Protein AF-A0A4Y2WYS4-F1 (afdb_monomer_lite)

Organism: Araneus ventricosus (NCBI:txid182803)

Foldseek 3Di:
DPPVCQDLVNDDDPSNVVVCVVCVVCPPPVNVVVLVVVLVVLVVVLVVVVVVCVVVVHDDDPVQQVLLSVQQSCCCSPVVDHWRSNPDVPTPSNVD

Radius of gyration: 17.09 Å; chains: 1; bounding box: 35×19×51 Å

InterPro domains:
  IPR001128 Cytochrome P450 [PF00067] (5-91)
  IPR002402 Cytochrome P450, E-class, group II [PR00464] (13-33)
  IPR002402 Cytochrome P450, E-class, group II [PR00464] (68-86)
  IPR036396 Cytochrome P450 superfamily [G3DSA:1.10.630.10] (1-96)
  IPR036396 Cytochrome P450 superfamily [SSF48264] (4-93)
  IPR050705 Cytochrome P450 3A [PTHR24302] (2-94)

Secondary structure (DSSP, 8-state):
-TTGGGSTTT--HHHHHHHHHHHGGGGSHHHHHHHHHHHHHHHHHHHHHHHHHHHHT----HHHHHHHHHHHHHHHHHH-----TTT-TT-HHHH-

pLDDT: mean 92.6, std 8.11, range [52.22, 98.12]

Structure (mmCIF, N/CA/C/O backbone):
data_AF-A0A4Y2WYS4-F1
#
_entry.id   AF-A0A4Y2WYS4-F1
#
loop_
_atom_site.group_PDB
_atom_site.id
_atom_site.type_symbol
_atom_site.label_atom_id
_atom_site.label_alt_id
_atom_site.label_comp_id
_atom_site.label_asym_id
_atom_site.label_entity_id
_atom_site.label_seq_id
_atom_site.pdbx_PDB_ins_code
_atom_site.Cartn_x
_atom_site.Cartn_y
_atom_site.Cartn_z
_atom_site.occupancy
_atom_site.B_iso_or_equiv
_atom_site.auth_seq_id
_atom_site.auth_comp_id
_atom_site.auth_asym_id
_atom_site.auth_atom_id
_atom_site.pdbx_PDB_model_num
ATOM 1 N N . MET A 1 1 ? -11.318 6.686 -23.220 1.00 52.22 1 MET A N 1
ATOM 2 C CA . MET A 1 1 ? -10.765 7.363 -22.029 1.00 52.22 1 MET A CA 1
ATOM 3 C C . MET A 1 1 ? -9.251 7.561 -22.195 1.00 52.22 1 MET A C 1
ATOM 5 O O . MET A 1 1 ? -8.471 6.667 -21.892 1.00 52.22 1 MET A O 1
ATOM 9 N N . LYS A 1 2 ? -8.811 8.684 -22.781 1.00 53.44 2 LYS A N 1
ATOM 10 C CA . LYS A 1 2 ? -7.408 9.141 -22.668 1.00 53.44 2 LYS A CA 1
ATOM 11 C C . LYS A 1 2 ? -7.333 9.882 -21.323 1.00 53.44 2 LYS A C 1
ATOM 13 O O . LYS A 1 2 ? -8.260 10.648 -21.080 1.00 53.44 2 LYS A O 1
ATOM 18 N N . PRO A 1 3 ? -6.346 9.637 -20.442 1.00 68.75 3 PRO A N 1
ATOM 19 C CA . PRO A 1 3 ? -5.001 9.101 -20.703 1.00 68.75 3 PRO A CA 1
ATOM 20 C C . PRO A 1 3 ? -4.802 7.586 -20.485 1.00 68.75 3 PRO A C 1
ATOM 22 O O . PRO A 1 3 ? -3.698 7.086 -20.698 1.00 68.75 3 PRO A O 1
ATOM 25 N N . PHE A 1 4 ? -5.837 6.834 -20.102 1.00 79.94 4 PHE A N 1
ATOM 26 C CA . PHE A 1 4 ? -5.710 5.436 -19.660 1.00 79.94 4 PHE A CA 1
ATOM 27 C C . PHE A 1 4 ? -5.063 4.494 -20.691 1.00 79.94 4 PHE A C 1
ATOM 29 O O . PHE A 1 4 ? -4.235 3.651 -20.347 1.00 79.94 4 PHE A O 1
ATOM 36 N N . ASN A 1 5 ? -5.347 4.699 -21.979 1.00 87.56 5 ASN A N 1
ATOM 37 C CA . ASN A 1 5 ? -4.784 3.898 -23.071 1.00 87.56 5 ASN A CA 1
ATOM 38 C C . ASN A 1 5 ? -3.264 4.072 -23.279 1.00 87.56 5 ASN A C 1
ATOM 40 O O . ASN A 1 5 ? -2.677 3.343 -24.075 1.00 87.56 5 ASN A O 1
ATOM 44 N N . LYS A 1 6 ? -2.629 5.044 -22.609 1.00 88.62 6 LYS A N 1
ATOM 45 C CA . LYS A 1 6 ? -1.172 5.258 -22.629 1.00 88.62 6 LYS A CA 1
ATOM 46 C C . LYS A 1 6 ? -0.466 4.756 -21.361 1.00 88.62 6 LYS A C 1
ATOM 48 O O . LYS A 1 6 ? 0.738 4.956 -21.228 1.00 88.62 6 LYS A O 1
ATOM 53 N N . THR A 1 7 ? -1.184 4.121 -20.436 1.00 93.50 7 THR A N 1
ATOM 54 C CA . THR A 1 7 ? -0.608 3.532 -19.215 1.00 93.50 7 THR A CA 1
ATOM 55 C C . THR A 1 7 ? 0.104 2.214 -19.511 1.00 93.50 7 THR A C 1
ATOM 57 O O . THR A 1 7 ? -0.226 1.527 -20.478 1.00 93.50 7 THR A O 1
ATOM 60 N N . VAL A 1 8 ? 1.047 1.810 -18.651 1.00 94.31 8 VAL A N 1
ATOM 61 C CA . VAL A 1 8 ? 1.787 0.540 -18.802 1.00 94.31 8 VAL A CA 1
ATOM 62 C C . VAL A 1 8 ? 0.870 -0.687 -18.892 1.00 94.31 8 VAL A C 1
ATOM 64 O O . VAL A 1 8 ? 1.230 -1.664 -19.534 1.00 94.31 8 VAL A O 1
ATOM 67 N N . VAL A 1 9 ? -0.332 -0.619 -18.314 1.00 93.75 9 VAL A N 1
ATOM 68 C CA . VAL A 1 9 ? -1.329 -1.701 -18.349 1.00 93.75 9 VAL A CA 1
ATOM 69 C C . VAL A 1 9 ? -1.946 -1.872 -19.747 1.00 93.75 9 VAL A C 1
ATOM 71 O O . VAL A 1 9 ? -2.346 -2.973 -20.106 1.00 93.75 9 VAL A O 1
ATOM 74 N N . HIS A 1 10 ? -2.003 -0.803 -20.551 1.00 94.44 10 HIS A N 1
ATOM 75 C CA . HIS A 1 10 ? -2.660 -0.793 -21.868 1.00 94.44 10 HIS A CA 1
ATOM 76 C C . HIS A 1 10 ? -1.698 -0.747 -23.055 1.00 94.44 10 HIS A C 1
ATOM 78 O O . HIS A 1 10 ? -2.087 -1.085 -24.176 1.00 94.44 10 HIS A O 1
ATOM 84 N N . LEU A 1 11 ? -0.461 -0.293 -22.840 1.00 95.38 11 LEU A N 1
ATOM 85 C CA . LEU A 1 11 ? 0.560 -0.272 -23.881 1.00 95.38 11 LEU A CA 1
ATOM 86 C C . LEU A 1 11 ? 0.867 -1.692 -24.375 1.00 95.38 11 LEU A C 1
ATOM 88 O O . LEU A 1 11 ? 0.780 -2.658 -23.621 1.00 95.38 11 LEU A O 1
ATOM 92 N N . LYS A 1 12 ? 1.292 -1.802 -25.639 1.00 95.06 12 LYS A N 1
ATOM 93 C CA . LYS A 1 12 ? 1.672 -3.070 -26.280 1.00 95.06 12 LYS A CA 1
ATOM 94 C C . LYS A 1 12 ? 3.083 -3.019 -26.867 1.00 95.06 12 LYS A C 1
ATOM 96 O O . LYS A 1 12 ? 3.668 -1.941 -27.030 1.00 95.06 12 LYS A O 1
ATOM 101 N N . ASP A 1 13 ? 3.611 -4.203 -27.164 1.00 96.06 13 ASP A N 1
ATOM 102 C CA . ASP A 1 13 ? 4.829 -4.435 -27.944 1.00 96.06 13 ASP A CA 1
ATOM 103 C C . ASP A 1 13 ? 6.039 -3.616 -27.459 1.00 96.06 13 ASP A C 1
ATOM 105 O O . ASP A 1 13 ? 6.352 -3.562 -26.264 1.00 96.06 13 ASP A O 1
ATOM 109 N N . LYS A 1 14 ? 6.739 -2.958 -28.392 1.00 97.19 14 LYS A N 1
ATOM 110 C CA . LYS A 1 14 ? 7.938 -2.162 -28.119 1.00 97.19 14 LYS A CA 1
ATOM 111 C C . LYS A 1 14 ? 7.671 -1.062 -27.093 1.00 97.19 14 LYS A C 1
ATOM 113 O O . LYS A 1 14 ? 8.470 -0.882 -26.177 1.00 97.19 14 LYS A O 1
ATOM 118 N N . ARG A 1 15 ? 6.535 -0.364 -27.197 1.00 95.44 15 ARG A N 1
ATOM 119 C CA . ARG A 1 15 ? 6.238 0.764 -26.308 1.00 95.44 15 ARG A CA 1
ATOM 120 C C . ARG A 1 15 ? 5.973 0.311 -24.875 1.00 95.44 15 ARG A C 1
ATOM 122 O O . ARG A 1 15 ? 6.418 0.967 -23.936 1.00 95.44 15 ARG A O 1
ATOM 129 N N . TRP A 1 16 ? 5.290 -0.818 -24.704 1.00 96.50 16 TRP A N 1
ATOM 130 C CA . TRP A 1 16 ? 5.140 -1.448 -23.395 1.00 96.50 16 TRP A CA 1
ATOM 131 C C . TRP A 1 16 ? 6.490 -1.840 -22.802 1.00 96.50 16 TRP A C 1
ATOM 133 O O . TRP A 1 16 ? 6.758 -1.529 -21.643 1.00 96.50 16 TRP A O 1
ATOM 143 N N . LYS A 1 17 ? 7.361 -2.466 -23.605 1.00 97.25 17 LYS A N 1
ATOM 144 C CA . LYS A 1 17 ? 8.688 -2.905 -23.155 1.00 97.25 17 LYS A CA 1
ATOM 145 C C . LYS A 1 17 ? 9.541 -1.726 -22.685 1.00 97.25 17 LYS A C 1
ATOM 147 O O . LYS A 1 17 ? 10.152 -1.815 -21.624 1.00 97.25 17 LYS A O 1
ATOM 152 N N . GLU A 1 18 ? 9.534 -0.619 -23.427 1.00 96.69 18 GLU A N 1
ATOM 153 C CA . GLU A 1 18 ? 10.224 0.624 -23.054 1.00 96.69 18 GLU A CA 1
ATOM 154 C C . GLU A 1 18 ? 9.731 1.172 -21.708 1.00 96.69 18 GLU A C 1
ATOM 156 O O . GLU A 1 18 ? 10.523 1.368 -20.787 1.00 96.69 18 GLU A O 1
ATOM 161 N N . VAL A 1 19 ? 8.416 1.379 -21.561 1.00 96.06 19 VAL A N 1
ATOM 162 C CA . VAL A 1 19 ? 7.840 1.956 -20.335 1.00 96.06 19 VAL A CA 1
ATOM 163 C C . VAL A 1 19 ? 8.010 1.013 -19.143 1.00 96.06 19 VAL A C 1
ATOM 165 O O . VAL A 1 19 ? 8.372 1.454 -18.054 1.00 96.06 19 VAL A O 1
ATOM 168 N N . ARG A 1 20 ? 7.818 -0.298 -19.332 1.00 96.12 20 ARG A N 1
ATOM 169 C CA . ARG A 1 20 ? 8.022 -1.291 -18.271 1.00 96.12 20 ARG A CA 1
ATOM 170 C C . ARG A 1 20 ? 9.480 -1.336 -17.820 1.00 96.12 20 ARG A C 1
ATOM 172 O O . ARG A 1 20 ? 9.727 -1.399 -16.617 1.00 96.12 20 ARG A O 1
ATOM 179 N N . SER A 1 21 ? 10.434 -1.274 -18.750 1.00 97.00 21 SER A N 1
ATOM 180 C CA . SER A 1 21 ? 11.864 -1.240 -18.418 1.00 97.00 21 SER A CA 1
ATOM 181 C C . SER A 1 21 ? 12.225 -0.025 -17.565 1.00 97.00 21 SER A C 1
ATOM 183 O O . SER A 1 21 ? 13.084 -0.134 -16.697 1.00 97.00 21 SER A O 1
ATOM 185 N N . PHE A 1 22 ? 11.559 1.110 -17.784 1.00 95.50 22 PHE A N 1
ATOM 186 C CA . PHE A 1 22 ? 11.749 2.315 -16.981 1.00 95.50 22 PHE A CA 1
ATOM 187 C C . PHE A 1 22 ? 11.132 2.207 -15.575 1.00 95.50 22 PHE A C 1
ATOM 189 O O . PHE A 1 22 ? 11.728 2.679 -14.614 1.00 95.50 22 PHE A O 1
ATOM 196 N N . LEU A 1 23 ? 9.964 1.568 -15.432 1.00 95.06 23 LEU A N 1
ATOM 197 C CA . LEU A 1 23 ? 9.255 1.450 -14.145 1.00 95.06 23 LEU A CA 1
ATOM 198 C C . LEU A 1 23 ? 9.774 0.323 -13.241 1.00 95.06 23 LEU A C 1
ATOM 200 O O . LEU A 1 23 ? 9.680 0.418 -12.021 1.00 95.06 23 LEU A O 1
ATOM 204 N N . SER A 1 24 ? 10.310 -0.753 -13.822 1.00 95.44 24 SER A N 1
ATOM 205 C CA . SER A 1 24 ? 10.720 -1.952 -13.071 1.00 95.44 24 SER A CA 1
ATOM 206 C C . SER A 1 24 ? 11.737 -1.676 -11.945 1.00 95.44 24 SER A C 1
ATOM 208 O O . SER A 1 24 ? 11.568 -2.241 -10.864 1.00 95.44 24 SER A O 1
ATOM 210 N N . PRO A 1 25 ? 12.747 -0.793 -12.113 1.00 95.50 25 PRO A N 1
ATOM 211 C CA . PRO A 1 25 ? 13.706 -0.484 -11.049 1.00 95.50 25 PRO A CA 1
ATOM 212 C C . PRO A 1 25 ? 13.076 0.121 -9.783 1.00 95.50 25 PRO A C 1
ATOM 214 O O . PRO A 1 25 ? 13.611 -0.071 -8.686 1.00 95.50 25 PRO A O 1
ATOM 217 N N . THR A 1 26 ? 11.934 0.809 -9.909 1.00 94.00 26 THR A N 1
ATOM 218 C CA . THR A 1 26 ? 11.197 1.408 -8.781 1.00 94.00 26 THR A CA 1
ATOM 219 C C . THR A 1 26 ? 10.700 0.355 -7.792 1.00 94.00 26 THR A C 1
ATOM 221 O O . THR A 1 26 ? 10.616 0.633 -6.601 1.00 94.00 26 THR A O 1
ATOM 224 N N . PHE A 1 27 ? 10.454 -0.870 -8.260 1.00 94.00 27 PHE A N 1
ATOM 225 C CA . PHE A 1 27 ? 9.999 -2.002 -7.447 1.00 94.00 27 PHE A CA 1
ATOM 226 C C . PHE A 1 27 ? 11.114 -3.022 -7.181 1.00 94.00 27 PHE A C 1
ATOM 228 O O . PHE A 1 27 ? 10.853 -4.194 -6.919 1.00 94.00 27 PHE A O 1
ATOM 235 N N . SER A 1 28 ? 12.379 -2.601 -7.263 1.00 96.44 28 SER A N 1
ATOM 236 C CA . SER A 1 28 ? 13.501 -3.450 -6.854 1.00 96.44 28 SER A CA 1
ATOM 237 C C . SER A 1 28 ? 13.436 -3.767 -5.350 1.00 96.44 28 SER A C 1
ATOM 239 O O . SER A 1 28 ? 12.924 -2.952 -4.578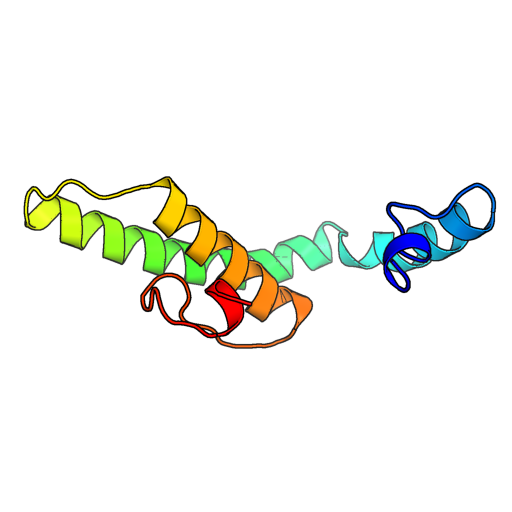 1.00 96.44 28 SER A O 1
ATOM 241 N N . PRO A 1 29 ? 14.013 -4.893 -4.888 1.00 96.62 29 PRO A N 1
ATOM 242 C CA . PRO A 1 29 ? 14.000 -5.254 -3.468 1.00 96.62 29 PRO A CA 1
ATOM 243 C C . PRO A 1 29 ? 14.543 -4.152 -2.548 1.00 96.62 29 PRO A C 1
ATOM 245 O O . PRO A 1 29 ? 13.993 -3.911 -1.478 1.00 96.62 29 PRO A O 1
ATOM 248 N N . GLY A 1 30 ? 15.584 -3.430 -2.982 1.00 96.25 30 GLY A N 1
ATOM 249 C CA . GLY A 1 30 ? 16.138 -2.305 -2.226 1.00 96.25 30 GLY A CA 1
ATOM 250 C C . GLY A 1 30 ? 15.162 -1.135 -2.087 1.00 96.25 30 GLY A C 1
ATOM 251 O O . GLY A 1 30 ? 15.071 -0.549 -1.014 1.00 96.25 30 GLY A O 1
ATOM 252 N N . LYS A 1 31 ? 14.394 -0.816 -3.137 1.00 94.62 31 LYS A N 1
ATOM 253 C CA . LYS A 1 31 ? 13.364 0.233 -3.085 1.00 94.62 31 LYS A CA 1
ATOM 254 C C . LYS A 1 31 ? 12.152 -0.199 -2.264 1.00 94.62 31 LYS A C 1
ATOM 256 O O . LYS A 1 31 ? 11.680 0.591 -1.456 1.00 94.62 31 LYS A O 1
ATOM 261 N N . LEU A 1 32 ? 11.715 -1.452 -2.397 1.00 95.88 32 LEU A N 1
ATOM 262 C CA . LEU A 1 32 ? 10.636 -2.009 -1.577 1.00 95.88 32 LEU A CA 1
ATOM 263 C C . LEU A 1 32 ? 10.992 -1.996 -0.089 1.00 95.88 32 LEU A C 1
ATOM 265 O O . LEU A 1 32 ? 10.162 -1.606 0.723 1.00 95.88 32 LEU A O 1
ATOM 269 N N . LYS A 1 33 ? 12.240 -2.327 0.265 1.00 96.06 33 LYS A N 1
ATOM 270 C CA . LYS A 1 33 ? 12.712 -2.252 1.654 1.00 96.06 33 LYS A CA 1
ATOM 271 C C . LYS A 1 33 ? 12.619 -0.835 2.231 1.00 96.06 33 LYS A C 1
ATOM 273 O O . LYS A 1 33 ? 12.286 -0.686 3.397 1.00 96.06 33 LYS A O 1
ATOM 278 N N . LEU A 1 34 ? 12.877 0.200 1.426 1.00 92.31 34 LEU A N 1
ATOM 279 C CA . LEU A 1 34 ? 12.700 1.596 1.851 1.00 92.31 34 LEU A CA 1
ATOM 280 C C . LEU A 1 34 ? 11.221 1.970 2.035 1.00 92.31 34 LEU A C 1
ATOM 282 O O . LEU A 1 34 ? 10.905 2.815 2.865 1.00 92.31 34 LEU A O 1
ATOM 286 N N . MET A 1 35 ? 10.316 1.349 1.274 1.00 96.31 35 MET A N 1
ATOM 287 C CA . MET A 1 35 ? 8.869 1.550 1.415 1.00 96.31 35 MET A CA 1
ATOM 288 C C . MET A 1 35 ? 8.299 0.818 2.636 1.00 96.31 35 MET A C 1
ATOM 290 O O . MET A 1 35 ? 7.289 1.255 3.177 1.00 96.31 35 MET A O 1
ATOM 294 N N . THR A 1 36 ? 8.936 -0.265 3.099 1.00 96.31 36 THR A N 1
ATOM 295 C CA . THR A 1 36 ? 8.475 -1.063 4.247 1.00 96.31 36 THR A CA 1
ATOM 296 C C . THR A 1 36 ? 8.235 -0.216 5.495 1.00 96.31 36 THR A C 1
ATOM 298 O O . THR A 1 36 ? 7.215 -0.399 6.150 1.00 96.31 36 THR A O 1
ATOM 301 N N . ASP A 1 37 ? 9.101 0.756 5.789 1.00 94.62 37 ASP A N 1
ATOM 302 C CA . ASP A 1 37 ? 8.925 1.636 6.952 1.00 94.62 37 ASP A CA 1
ATOM 303 C C . ASP A 1 37 ? 7.658 2.498 6.851 1.00 94.62 37 ASP A C 1
ATOM 305 O O . ASP A 1 37 ? 7.014 2.781 7.860 1.00 94.62 37 ASP A O 1
ATOM 309 N N . ILE A 1 38 ? 7.290 2.920 5.638 1.00 95.50 38 ILE A N 1
ATOM 310 C CA . ILE A 1 38 ? 6.054 3.669 5.385 1.00 95.50 38 ILE A CA 1
ATOM 311 C C . ILE A 1 38 ? 4.856 2.738 5.562 1.00 95.50 38 ILE A C 1
ATOM 313 O O . ILE A 1 38 ? 3.922 3.083 6.280 1.00 95.50 38 ILE A O 1
ATOM 317 N N . VAL A 1 39 ? 4.906 1.547 4.958 1.00 96.94 39 VAL A N 1
ATOM 318 C CA . VAL A 1 39 ? 3.835 0.545 5.057 1.00 96.94 39 VAL A CA 1
ATOM 319 C C . VAL A 1 39 ? 3.565 0.179 6.513 1.00 96.94 39 VAL A C 1
ATOM 321 O O . VAL A 1 39 ? 2.417 0.239 6.939 1.00 96.94 39 VAL A O 1
ATOM 324 N N . ASN A 1 40 ? 4.608 -0.121 7.290 1.00 97.62 40 ASN A N 1
ATOM 325 C CA . ASN A 1 40 ? 4.476 -0.487 8.700 1.00 97.62 40 ASN A CA 1
ATOM 326 C C . ASN A 1 40 ? 3.778 0.614 9.503 1.00 97.62 40 ASN A C 1
ATOM 328 O O . ASN A 1 40 ? 2.807 0.328 10.187 1.00 97.62 40 ASN A O 1
ATOM 332 N N . LYS A 1 41 ? 4.168 1.883 9.321 1.00 96.62 41 LYS A N 1
ATOM 333 C CA . LYS A 1 41 ? 3.503 3.011 9.998 1.00 96.62 41 LYS A CA 1
ATOM 334 C C . LYS A 1 41 ? 2.017 3.120 9.662 1.00 96.62 41 LYS A C 1
ATOM 336 O O . LYS A 1 41 ? 1.234 3.531 10.510 1.00 96.62 41 LYS A O 1
ATOM 341 N N . LYS A 1 42 ? 1.616 2.810 8.423 1.00 97.31 42 LYS A N 1
ATOM 342 C CA . LYS A 1 42 ? 0.193 2.816 8.047 1.00 97.31 42 LYS A CA 1
ATOM 343 C C . LYS A 1 42 ? -0.549 1.618 8.635 1.00 97.31 42 LYS A C 1
ATOM 345 O O . LYS A 1 42 ? -1.689 1.787 9.046 1.00 97.31 42 LYS A O 1
ATOM 350 N N . VAL A 1 43 ? 0.101 0.457 8.713 1.00 97.88 43 VAL A N 1
ATOM 351 C CA . VAL A 1 43 ? -0.443 -0.741 9.368 1.00 97.88 43 VAL A CA 1
ATOM 352 C C . VAL A 1 43 ? -0.611 -0.524 10.871 1.00 97.88 43 VAL A C 1
ATOM 354 O O . VAL A 1 43 ? -1.634 -0.931 11.407 1.00 97.88 43 VAL A O 1
ATOM 357 N N . ASP A 1 44 ? 0.322 0.158 11.539 1.00 98.12 44 ASP A N 1
ATOM 358 C CA . ASP A 1 44 ? 0.198 0.493 12.964 1.00 98.12 44 ASP A CA 1
ATOM 359 C C . ASP A 1 44 ? -1.094 1.294 13.229 1.00 98.12 44 ASP A C 1
ATOM 361 O O . ASP A 1 44 ? -1.858 0.958 14.129 1.00 98.12 44 ASP A O 1
ATOM 365 N N . ILE A 1 45 ? -1.419 2.267 12.366 1.00 97.00 45 ILE A N 1
ATOM 366 C CA . ILE A 1 45 ? -2.690 3.016 12.427 1.00 97.00 45 ILE A CA 1
ATOM 367 C C . ILE A 1 45 ? -3.897 2.083 12.241 1.00 97.00 45 ILE A C 1
ATOM 369 O O . ILE A 1 45 ? -4.889 2.200 12.961 1.00 97.00 45 ILE A O 1
ATOM 373 N N . THR A 1 46 ? -3.825 1.139 11.297 1.00 97.50 46 THR A N 1
ATOM 374 C CA . THR A 1 46 ? -4.886 0.139 11.102 1.00 97.50 46 THR A CA 1
ATOM 375 C C . THR A 1 46 ? -5.105 -0.678 12.373 1.00 97.50 46 THR A C 1
ATOM 377 O O . THR A 1 46 ? -6.249 -0.879 12.780 1.00 97.50 46 THR A O 1
ATOM 380 N N . LEU A 1 47 ? -4.025 -1.142 13.008 1.00 97.81 47 LEU A N 1
ATOM 381 C CA . LEU A 1 47 ? -4.087 -1.933 14.236 1.00 97.81 47 LEU A CA 1
ATOM 382 C C . LEU A 1 47 ? -4.709 -1.132 15.384 1.00 97.81 47 LEU A C 1
ATOM 384 O O . LEU A 1 47 ? -5.598 -1.654 16.053 1.00 97.81 47 LEU A O 1
ATOM 388 N N . ASP A 1 48 ? -4.340 0.142 15.538 1.00 97.62 48 ASP A N 1
ATOM 389 C CA . ASP A 1 48 ? -4.938 1.039 16.533 1.00 97.62 48 ASP A CA 1
ATOM 390 C C . ASP A 1 48 ? -6.455 1.208 16.323 1.00 97.62 48 ASP A C 1
ATOM 392 O O . ASP A 1 48 ? -7.227 1.279 17.283 1.00 97.62 48 ASP A O 1
ATOM 396 N N . ILE A 1 49 ? -6.916 1.291 15.069 1.00 96.44 49 ILE A N 1
ATOM 397 C CA . ILE A 1 49 ? -8.349 1.387 14.741 1.00 96.44 49 ILE A CA 1
ATOM 398 C C . ILE A 1 49 ? -9.071 0.078 15.077 1.00 96.44 49 ILE A C 1
ATOM 400 O O . ILE A 1 49 ? -10.127 0.104 15.716 1.00 96.44 49 ILE A O 1
ATOM 404 N N . VAL A 1 50 ? -8.497 -1.066 14.693 1.00 97.19 50 VAL A N 1
ATOM 405 C CA . VAL A 1 50 ? -9.060 -2.390 15.001 1.00 97.19 50 VAL A CA 1
ATOM 406 C C . VAL A 1 50 ? -9.154 -2.599 16.511 1.00 97.19 50 VAL A C 1
ATOM 408 O O . VAL A 1 50 ? -10.187 -3.055 17.001 1.00 97.19 50 VAL A O 1
ATOM 411 N N . GLU A 1 51 ? -8.119 -2.222 17.264 1.00 97.81 51 GLU A N 1
ATOM 412 C CA . GLU A 1 51 ? -8.118 -2.322 18.722 1.00 97.81 51 GLU A CA 1
ATOM 413 C C . GLU A 1 51 ? -9.231 -1.466 19.344 1.00 97.81 51 GLU A C 1
ATOM 415 O O . GLU A 1 51 ? -9.968 -1.948 20.207 1.00 97.81 51 GLU A O 1
ATOM 420 N N . LYS A 1 52 ? -9.436 -0.232 18.862 1.00 96.62 52 LYS A N 1
ATOM 421 C CA . LYS A 1 52 ? -10.533 0.638 19.328 1.00 96.62 52 LYS A CA 1
ATOM 422 C C . LYS A 1 52 ? -11.912 0.018 19.096 1.00 96.62 52 LYS A C 1
ATOM 424 O O . LYS A 1 52 ? -12.769 0.128 19.972 1.00 96.62 52 LYS A O 1
ATOM 429 N N . HIS A 1 53 ? -12.144 -0.625 17.952 1.00 96.38 53 HIS A N 1
ATOM 430 C CA . HIS A 1 53 ? -13.407 -1.327 17.700 1.00 96.38 53 HIS A CA 1
ATOM 431 C C . HIS A 1 53 ? -13.567 -2.559 18.595 1.00 96.38 53 HIS A C 1
ATOM 433 O O . HIS A 1 53 ? -14.637 -2.766 19.169 1.00 96.38 53 HIS A O 1
ATOM 439 N N . ALA A 1 54 ? -12.494 -3.333 18.783 1.00 97.19 54 ALA A N 1
ATOM 440 C CA . ALA A 1 54 ? -12.497 -4.504 19.655 1.00 97.19 54 ALA A CA 1
ATOM 441 C C . ALA A 1 54 ? -12.809 -4.135 21.116 1.00 97.19 54 ALA A C 1
ATOM 443 O O . ALA A 1 54 ? -13.651 -4.774 21.744 1.00 97.19 54 ALA A O 1
ATOM 444 N N . GLN A 1 55 ? -12.204 -3.064 21.640 1.00 97.94 55 GLN A N 1
ATOM 445 C CA . GLN A 1 55 ? -12.455 -2.565 23.000 1.00 97.94 55 GLN A CA 1
ATOM 446 C C . GLN A 1 55 ? -13.912 -2.133 23.219 1.00 97.94 55 GLN A C 1
ATOM 448 O O . GLN A 1 55 ? -14.436 -2.264 24.325 1.00 97.94 55 GLN A O 1
ATOM 453 N N . LYS A 1 56 ? -14.579 -1.634 22.174 1.00 97.44 56 LYS A N 1
ATOM 454 C CA . LYS A 1 56 ? -15.996 -1.244 22.215 1.00 97.44 56 LYS A CA 1
ATOM 455 C C . LYS A 1 56 ? -16.954 -2.393 21.896 1.00 97.44 56 LYS A C 1
ATOM 457 O O . LYS A 1 56 ? -18.164 -2.210 22.003 1.00 97.44 56 LYS A O 1
ATOM 462 N N . ASN A 1 57 ? -16.429 -3.560 21.516 1.00 96.69 57 ASN A N 1
ATOM 463 C CA . ASN A 1 57 ? -17.201 -4.685 20.993 1.00 96.69 57 ASN A CA 1
ATOM 464 C C . ASN A 1 57 ? -18.110 -4.272 19.814 1.00 96.69 57 ASN A C 1
ATOM 466 O O . ASN A 1 57 ? -19.266 -4.686 19.717 1.00 96.69 57 ASN A O 1
ATOM 470 N N . GLU A 1 58 ? -17.585 -3.407 18.941 1.00 96.88 58 GLU A N 1
ATOM 471 C CA . GLU A 1 58 ? -18.284 -2.870 17.773 1.00 96.88 58 GLU A CA 1
ATOM 472 C C . GLU A 1 58 ? -17.922 -3.656 16.511 1.00 96.88 58 GLU A C 1
ATOM 474 O O . GLU A 1 58 ? -16.752 -3.926 16.234 1.00 96.88 58 GLU A O 1
ATOM 479 N N . MET A 1 59 ? -18.936 -3.974 15.706 1.00 95.44 59 MET A N 1
ATOM 480 C CA . MET A 1 59 ? -18.728 -4.470 14.348 1.00 95.44 59 MET A CA 1
ATOM 481 C C . MET A 1 59 ? -18.331 -3.306 13.439 1.00 95.44 59 MET A C 1
ATOM 483 O O . MET A 1 59 ? -18.887 -2.214 13.543 1.00 95.44 59 MET A O 1
ATOM 487 N N . PHE A 1 60 ? -17.410 -3.560 12.517 1.00 94.00 60 PHE A N 1
ATOM 488 C CA . PHE A 1 60 ? -16.971 -2.597 11.511 1.00 94.00 60 PHE A CA 1
ATOM 489 C C . PHE A 1 60 ? -16.741 -3.303 10.173 1.00 94.00 60 PHE A C 1
ATOM 491 O O . PHE A 1 60 ? -16.580 -4.526 10.128 1.00 94.00 60 PHE A O 1
ATOM 498 N N . ASP A 1 61 ? -16.735 -2.537 9.082 1.00 93.56 61 ASP A N 1
ATOM 499 C CA . ASP A 1 61 ? -16.416 -3.066 7.759 1.00 93.56 61 ASP A CA 1
ATOM 500 C C . ASP A 1 61 ? -14.895 -3.091 7.547 1.00 93.56 61 ASP A C 1
ATOM 502 O O . ASP A 1 61 ? -14.227 -2.058 7.454 1.00 93.56 61 ASP A O 1
ATOM 506 N N . LEU A 1 62 ? -14.335 -4.298 7.459 1.00 93.50 62 LEU A N 1
ATOM 507 C CA . LEU A 1 62 ? -12.915 -4.494 7.181 1.00 93.50 62 LEU A CA 1
ATOM 508 C C . LEU A 1 62 ? -12.527 -3.987 5.785 1.00 93.50 62 LEU A C 1
ATOM 510 O O . LEU A 1 62 ? -11.396 -3.546 5.586 1.00 93.50 62 LEU A O 1
ATOM 514 N N . TYR A 1 63 ? -13.437 -4.065 4.813 1.00 93.38 63 TYR A N 1
ATOM 515 C CA . TYR A 1 63 ? -13.160 -3.668 3.440 1.00 93.38 63 TYR A CA 1
ATOM 516 C C . TYR A 1 63 ? -12.911 -2.161 3.340 1.00 93.38 63 TYR A C 1
ATOM 518 O O . TYR A 1 63 ? -11.926 -1.757 2.721 1.00 93.38 63 TYR A O 1
ATOM 526 N N . GLU A 1 64 ? -13.727 -1.345 4.012 1.00 92.00 64 GLU A N 1
ATOM 527 C CA . GLU A 1 64 ? -13.535 0.110 4.086 1.00 92.00 64 GLU A CA 1
ATOM 528 C C . GLU A 1 64 ? -12.192 0.468 4.738 1.00 92.00 64 GLU A C 1
ATOM 530 O O . GLU A 1 64 ? -11.424 1.270 4.201 1.00 92.00 64 GLU 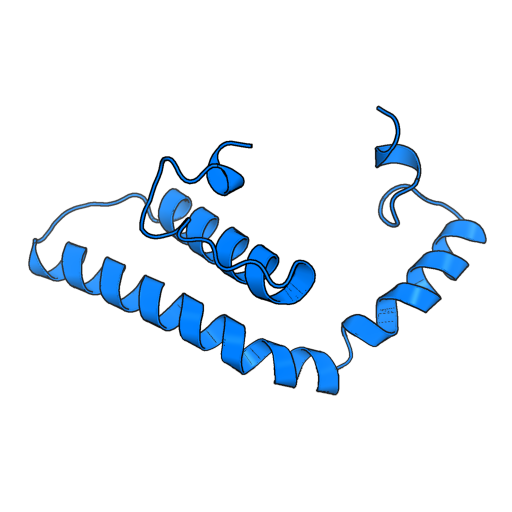A O 1
ATOM 535 N N . LEU A 1 65 ? -11.848 -0.194 5.847 1.00 94.62 65 LEU A N 1
ATOM 536 C CA . LEU A 1 65 ? -10.582 0.042 6.539 1.00 94.62 65 LEU A CA 1
ATOM 537 C C . LEU A 1 65 ? -9.366 -0.312 5.665 1.00 94.62 65 LEU A C 1
ATOM 539 O O . LEU A 1 65 ? -8.405 0.455 5.579 1.00 94.62 65 LEU A O 1
ATOM 543 N N . VAL A 1 66 ? -9.406 -1.457 4.975 1.00 94.62 66 VAL A N 1
ATOM 544 C CA . VAL A 1 66 ? -8.312 -1.903 4.096 1.00 94.62 66 VAL A CA 1
ATOM 545 C C . VAL A 1 66 ? -8.197 -1.028 2.844 1.00 94.62 66 VAL A C 1
ATOM 547 O O . VAL A 1 66 ? -7.081 -0.808 2.360 1.00 94.62 66 VAL A O 1
ATOM 550 N N . GLN A 1 67 ? -9.304 -0.482 2.328 1.00 95.06 67 GLN A N 1
ATOM 551 C CA . GLN A 1 67 ? -9.253 0.534 1.273 1.00 95.06 67 GLN A CA 1
ATOM 552 C C . GLN A 1 67 ? -8.507 1.785 1.744 1.00 95.06 67 GLN A C 1
ATOM 554 O O . GLN A 1 67 ? -7.578 2.223 1.060 1.00 95.06 67 GLN A O 1
ATOM 559 N N . GLY A 1 68 ? -8.853 2.306 2.926 1.00 95.38 68 GLY A N 1
ATOM 560 C CA . GLY A 1 68 ? -8.166 3.450 3.525 1.00 95.38 68 GLY A CA 1
ATOM 561 C C . GLY A 1 68 ? -6.668 3.194 3.709 1.00 95.38 68 GLY A C 1
ATOM 562 O O . GLY A 1 68 ? -5.846 4.003 3.278 1.00 95.38 68 GLY A O 1
ATOM 563 N N . LEU A 1 69 ? -6.301 2.029 4.256 1.00 96.44 69 LEU A N 1
ATOM 564 C CA . LEU A 1 69 ? -4.903 1.606 4.411 1.00 96.44 69 LEU A CA 1
ATOM 565 C C . LEU A 1 69 ? -4.169 1.587 3.065 1.00 96.44 69 LEU A C 1
ATOM 567 O O . LEU A 1 69 ? -3.072 2.132 2.934 1.00 96.44 69 LEU A O 1
ATOM 571 N N . THR A 1 70 ? -4.773 0.965 2.053 1.00 95.75 70 THR A N 1
ATOM 572 C CA . THR A 1 70 ? -4.170 0.833 0.722 1.00 95.75 70 THR A CA 1
ATOM 573 C C . THR A 1 70 ? -3.906 2.202 0.101 1.00 95.75 70 THR A C 1
ATOM 575 O O . THR A 1 70 ? -2.825 2.437 -0.446 1.00 95.75 70 THR A O 1
ATOM 578 N N . LEU A 1 71 ? -4.868 3.119 0.209 1.00 95.62 71 LEU A N 1
ATOM 579 C CA . LEU A 1 71 ? -4.738 4.469 -0.325 1.00 95.62 71 LEU A CA 1
ATOM 580 C C . LEU A 1 71 ? -3.696 5.293 0.426 1.00 95.62 71 LEU A C 1
ATOM 582 O O . LEU A 1 71 ? -2.870 5.923 -0.231 1.00 95.62 71 LEU A O 1
ATOM 586 N N . ASP A 1 72 ? -3.654 5.229 1.757 1.00 95.94 72 ASP A N 1
ATOM 587 C CA . ASP A 1 72 ? -2.635 5.931 2.545 1.00 95.94 72 ASP A CA 1
ATOM 588 C C . ASP A 1 72 ? -1.215 5.444 2.220 1.00 95.94 72 ASP A C 1
ATOM 590 O O . ASP A 1 72 ? -0.280 6.245 2.152 1.00 95.94 72 ASP A O 1
ATOM 594 N N . VAL A 1 73 ? -1.038 4.138 1.985 1.00 96.69 73 VAL A N 1
ATOM 595 C CA . VAL A 1 73 ? 0.249 3.573 1.552 1.00 96.69 73 VAL A CA 1
ATOM 596 C C . VAL A 1 73 ? 0.633 4.082 0.162 1.00 96.69 73 VAL A C 1
ATOM 598 O O . VAL A 1 73 ? 1.783 4.471 -0.049 1.00 96.69 73 VAL A O 1
ATOM 601 N N . ILE A 1 74 ? -0.302 4.090 -0.793 1.00 95.44 74 ILE A N 1
ATOM 602 C CA . ILE A 1 74 ? -0.045 4.574 -2.158 1.00 95.44 74 ILE A CA 1
ATOM 603 C C . ILE A 1 74 ? 0.266 6.075 -2.154 1.00 95.44 74 ILE A C 1
ATOM 605 O O . ILE A 1 74 ? 1.230 6.491 -2.798 1.00 95.44 74 ILE A O 1
ATOM 609 N N . ALA A 1 75 ? -0.517 6.878 -1.432 1.00 95.12 75 ALA A N 1
ATOM 610 C CA . ALA A 1 75 ? -0.352 8.325 -1.350 1.00 95.12 75 ALA A CA 1
ATOM 611 C C . ALA A 1 75 ? 1.035 8.698 -0.811 1.00 95.12 75 ALA A C 1
ATOM 613 O O . ALA A 1 75 ? 1.737 9.516 -1.409 1.00 95.12 75 ALA A O 1
ATOM 614 N N . ASP A 1 76 ? 1.474 8.042 0.259 1.00 94.94 76 ASP A N 1
ATOM 615 C CA . ASP A 1 76 ? 2.754 8.344 0.897 1.00 94.94 76 ASP A CA 1
ATOM 616 C C . ASP A 1 76 ? 3.932 7.827 0.042 1.00 94.94 76 ASP A C 1
ATOM 618 O O . ASP A 1 76 ? 4.824 8.590 -0.330 1.00 94.94 76 ASP A O 1
ATOM 622 N N . CYS A 1 77 ? 3.891 6.563 -0.403 1.00 94.56 77 CYS A N 1
ATOM 623 C CA . CYS A 1 77 ? 4.979 5.963 -1.187 1.00 94.56 77 CYS A CA 1
ATOM 624 C C . CYS A 1 77 ? 5.138 6.556 -2.596 1.00 94.56 77 CYS A C 1
ATOM 626 O O . CYS A 1 77 ? 6.265 6.727 -3.064 1.00 94.56 77 CYS A O 1
ATOM 628 N N . ALA A 1 78 ? 4.035 6.789 -3.315 1.00 92.31 78 ALA A N 1
ATOM 629 C CA . ALA A 1 78 ? 4.074 7.155 -4.733 1.00 92.31 78 ALA A CA 1
ATOM 630 C C . ALA A 1 78 ? 3.929 8.662 -4.975 1.00 92.31 78 ALA A C 1
ATOM 632 O O . ALA A 1 78 ? 4.451 9.158 -5.975 1.00 92.31 78 ALA A O 1
ATOM 633 N N . LEU A 1 79 ? 3.229 9.379 -4.089 1.00 93.00 79 LEU A N 1
ATOM 634 C CA . LEU A 1 79 ? 2.912 10.802 -4.259 1.00 93.00 79 LEU A CA 1
ATOM 635 C C . LEU A 1 79 ? 3.562 11.697 -3.194 1.00 93.00 79 LEU A C 1
ATOM 637 O O . LEU A 1 79 ? 3.461 12.917 -3.304 1.00 93.00 79 LEU A O 1
ATOM 641 N N . ALA A 1 80 ? 4.231 11.117 -2.187 1.00 92.75 80 ALA A N 1
ATOM 642 C CA . ALA A 1 80 ? 4.741 11.832 -1.014 1.00 92.75 80 ALA A CA 1
ATOM 643 C C . ALA A 1 80 ? 3.652 12.660 -0.300 1.00 92.75 80 ALA A C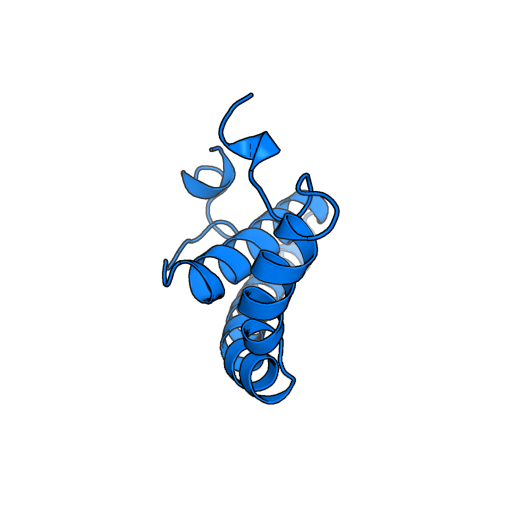 1
ATOM 645 O O . ALA A 1 80 ? 3.918 13.728 0.258 1.00 92.75 80 ALA A O 1
ATOM 646 N N . MET A 1 81 ? 2.410 12.172 -0.340 1.00 93.50 81 MET A N 1
ATOM 647 C CA . MET A 1 81 ? 1.244 12.804 0.265 1.00 93.50 81 MET A CA 1
ATOM 648 C C . MET A 1 81 ? 0.892 12.114 1.580 1.00 93.50 81 MET A C 1
ATOM 650 O O . MET A 1 81 ? 0.772 10.894 1.647 1.00 93.50 81 MET A O 1
ATOM 654 N N . LYS A 1 82 ? 0.677 12.914 2.626 1.00 88.75 82 LYS A N 1
ATOM 655 C CA . LYS A 1 82 ? 0.140 12.430 3.899 1.00 88.75 82 LYS A CA 1
ATOM 656 C C . LYS A 1 82 ? -1.375 12.582 3.885 1.00 88.75 82 LYS A C 1
ATOM 658 O O . LYS A 1 82 ? -1.877 13.693 4.029 1.00 88.75 82 LYS A O 1
ATOM 663 N N . THR A 1 83 ? -2.066 11.472 3.676 1.00 91.62 83 THR A N 1
ATOM 664 C CA . THR A 1 83 ? -3.525 11.354 3.754 1.00 91.62 83 THR A CA 1
ATOM 665 C C . THR A 1 83 ? -3.933 10.659 5.051 1.00 91.62 83 THR A C 1
ATOM 667 O O . THR A 1 83 ? -3.085 10.082 5.743 1.00 91.62 83 THR A O 1
ATOM 670 N N . HIS A 1 84 ? -5.222 10.747 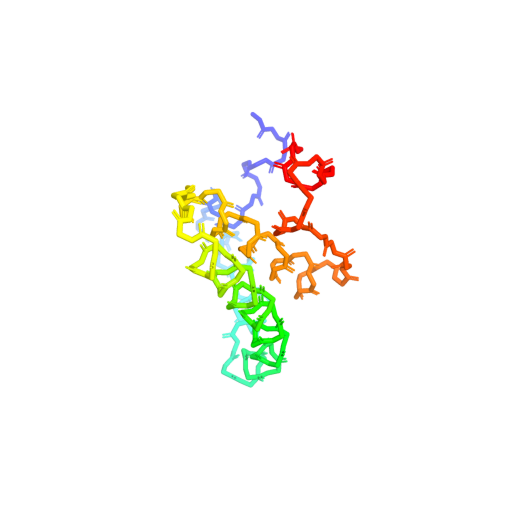5.374 1.00 91.75 84 HIS A N 1
ATOM 671 C CA . HIS A 1 84 ? -5.822 10.142 6.561 1.00 91.75 84 HIS A CA 1
ATOM 672 C C . HIS A 1 84 ? -7.028 9.277 6.169 1.00 91.75 84 HIS A C 1
ATOM 674 O O . HIS A 1 84 ? -8.067 9.311 6.828 1.00 91.75 84 HIS A O 1
ATOM 680 N N . CYS A 1 85 ? -6.912 8.510 5.080 1.00 93.81 85 CYS A N 1
ATOM 681 C CA . CYS A 1 85 ? -8.027 7.752 4.505 1.00 93.81 85 CYS A CA 1
ATOM 682 C C . CYS A 1 85 ? -8.546 6.661 5.452 1.00 93.81 85 CYS A C 1
ATOM 684 O O . CYS A 1 85 ? -9.711 6.289 5.370 1.00 93.81 85 CYS A O 1
ATOM 686 N N . GLN A 1 86 ? -7.703 6.158 6.360 1.00 95.00 86 GLN A N 1
ATOM 687 C CA . GLN A 1 86 ? -8.117 5.199 7.392 1.00 95.00 86 GLN A CA 1
ATOM 688 C C . GLN A 1 86 ? -8.992 5.819 8.489 1.00 95.00 86 GLN A C 1
ATOM 690 O O . GLN A 1 86 ? -9.858 5.152 9.044 1.00 95.00 86 GLN A O 1
ATOM 695 N N . GLU A 1 87 ? -8.751 7.086 8.826 1.00 91.50 87 GLU A N 1
ATOM 696 C CA . GLU A 1 87 ? -9.378 7.762 9.969 1.00 91.50 87 GLU A CA 1
ATOM 697 C C . GLU A 1 87 ? -10.543 8.662 9.536 1.00 91.50 87 GLU A C 1
ATOM 699 O O . GLU A 1 87 ? -11.429 8.978 10.332 1.00 91.50 87 GLU A O 1
ATOM 704 N N . ASN A 1 88 ? -10.542 9.090 8.271 1.00 89.31 88 ASN A N 1
ATOM 705 C CA . ASN A 1 88 ? -11.504 10.022 7.710 1.00 89.31 88 ASN A CA 1
ATOM 706 C C . ASN A 1 88 ? -12.184 9.434 6.459 1.00 89.31 88 ASN A C 1
ATOM 708 O O . ASN A 1 88 ? -11.661 9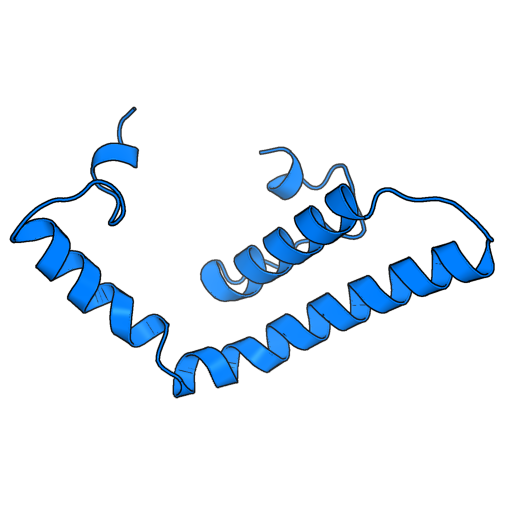.574 5.352 1.00 89.31 88 ASN A O 1
ATOM 712 N N . PRO A 1 89 ? -13.413 8.897 6.591 1.00 78.12 89 PRO A N 1
ATOM 713 C CA . PRO A 1 89 ? -14.211 8.410 5.460 1.00 78.12 89 PRO A CA 1
ATOM 714 C C . PRO A 1 89 ? -14.558 9.479 4.408 1.00 78.12 89 PRO A C 1
ATOM 716 O O . PRO A 1 89 ? -15.090 9.164 3.349 1.00 78.12 89 PRO A O 1
ATOM 719 N N . LYS A 1 90 ? -14.307 10.761 4.705 1.00 83.25 90 LYS A N 1
ATOM 720 C CA . LYS A 1 90 ? -14.509 11.899 3.796 1.00 83.25 90 LYS A CA 1
ATOM 721 C C . LYS A 1 90 ? -13.191 12.468 3.270 1.00 83.25 90 LYS A C 1
ATOM 723 O O . LYS A 1 90 ? -13.183 13.596 2.775 1.00 83.25 90 LYS A O 1
ATOM 728 N N . ASP A 1 91 ? -12.077 11.753 3.428 1.00 85.62 91 ASP A N 1
ATOM 729 C CA . ASP A 1 91 ? -10.815 12.163 2.818 1.00 85.62 91 ASP A CA 1
ATOM 730 C C . ASP A 1 91 ? -11.017 12.277 1.302 1.00 85.62 91 ASP A C 1
ATOM 732 O O . ASP A 1 91 ? -11.572 11.380 0.665 1.00 85.62 91 ASP A O 1
ATOM 736 N N . ILE A 1 92 ? -10.593 13.405 0.727 1.00 81.69 92 ILE A N 1
ATOM 737 C CA . ILE A 1 92 ? -10.760 13.695 -0.701 1.00 81.69 92 ILE A CA 1
ATOM 738 C C . ILE A 1 92 ? -10.119 12.587 -1.540 1.00 81.69 92 ILE A C 1
ATOM 740 O O . ILE A 1 92 ? -10.641 12.250 -2.593 1.00 81.69 92 ILE A O 1
ATOM 744 N N .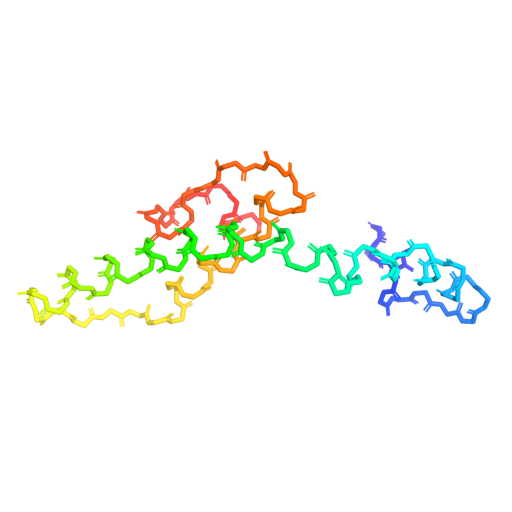 PHE A 1 93 ? -9.021 11.997 -1.069 1.00 82.12 93 PHE A N 1
ATOM 745 C CA . PHE A 1 93 ? -8.320 10.938 -1.783 1.00 82.12 93 PHE A CA 1
ATOM 746 C C . PHE A 1 93 ? -9.054 9.587 -1.741 1.00 82.12 93 PHE A C 1
ATOM 748 O O . PHE A 1 93 ? -8.842 8.760 -2.623 1.00 82.12 93 PHE A O 1
ATOM 755 N N . LEU A 1 94 ? -9.939 9.379 -0.759 1.00 83.44 94 LEU A N 1
ATOM 756 C CA . LEU A 1 94 ? -10.785 8.187 -0.644 1.00 83.44 94 LEU A CA 1
ATOM 757 C C . LEU A 1 94 ? -12.046 8.275 -1.517 1.00 83.44 94 LEU A C 1
ATOM 759 O O . LEU A 1 94 ? -12.521 7.257 -2.010 1.00 83.44 94 LEU A O 1
ATOM 763 N N . ILE A 1 95 ? -12.581 9.482 -1.717 1.00 84.19 95 ILE A N 1
ATOM 764 C CA . ILE A 1 95 ? -13.829 9.714 -2.469 1.00 84.19 95 ILE A CA 1
ATOM 765 C C . ILE A 1 95 ? -13.619 10.104 -3.944 1.00 84.19 95 ILE A C 1
ATOM 767 O O . ILE A 1 95 ? -14.608 10.255 -4.665 1.00 84.19 95 ILE A O 1
ATOM 771 N N . ALA A 1 96 ? -12.371 10.351 -4.358 1.00 65.25 96 ALA A N 1
ATOM 772 C CA . ALA A 1 96 ? -12.007 10.862 -5.686 1.00 65.25 96 ALA A CA 1
ATOM 773 C C . ALA A 1 96 ? -12.071 9.823 -6.817 1.00 65.25 96 ALA A C 1
ATOM 775 O O . ALA A 1 96 ? -11.851 8.618 -6.567 1.00 65.25 96 ALA A O 1
#

Sequence (96 aa):
MKPFNKTVVHLKDKRWKEVRSFLSPTFSPGKLKLMTDIVNKKVDITLDIVEKHAQKNEMFDLYELVQGLTLDVIADCALAMKTHCQENPKDIFLIA